Protein AF-X0YP94-F1 (afdb_monomer_lite)

Foldseek 3Di:
DDPPDPPQPPPQEQEEDAQDRFQEEAWAEEFEDTPPYSYEYAYAAPGYAQAPVPATGYEYQPDPADAWAFHHHDNRYIGGHYHHDDPPPPPPPCVVVVVVVVVCCCCVVPVVVVVVVVVVVVVVVVVVVVVVVVVVPD

Organism: NCBI:txid412755

Secondary structure (DSSP, 8-state):
---------TT--SEEE-TT--S-B--S-EE---SS-SEEE-SSTT-SBSS-SSS---EESS--SSS-EEPBSTT--EESS-EE--------THHHHHHHHHHHHHIIIIIHHHHHHHHHHHHHHHHHHHHHHHTS--

pLDDT: mean 84.1, std 16.14, range [34.56, 98.44]

Sequence (138 aa):
MEPVRWTLTPFGNGFHLDTMSNYNVLYLNRLGYNAENNALDNGKRDSNIWDDGVSVGNWWSDYDGTGTYEIMGWAYSIDRYPLQWTDTIPENDNTTMFQITMMIIVVVGFGIPIGVAVLLLLRRRNIITSSTNGQVLQ

Structure (mmCIF, N/CA/C/O backbone):
data_AF-X0YP94-F1
#
_entry.id   AF-X0YP94-F1
#
loop_
_atom_site.group_PDB
_atom_site.id
_atom_site.type_symbol
_atom_site.label_atom_id
_atom_site.label_alt_id
_atom_site.label_comp_id
_atom_site.label_asym_id
_atom_site.label_entity_id
_atom_site.label_seq_id
_atom_site.pdbx_PDB_ins_code
_atom_site.Cartn_x
_atom_site.Cartn_y
_atom_site.Cartn_z
_atom_site.occupancy
_atom_site.B_iso_or_equiv
_atom_site.auth_seq_id
_atom_site.auth_comp_id
_atom_site.auth_asym_id
_atom_site.auth_atom_id
_atom_site.pdbx_PDB_model_num
ATOM 1 N N . MET A 1 1 ? 5.134 27.003 19.431 1.00 41.25 1 MET A N 1
ATOM 2 C CA . MET A 1 1 ? 5.476 25.734 18.760 1.00 41.25 1 MET A CA 1
ATOM 3 C C . MET A 1 1 ? 5.121 25.921 17.304 1.00 41.25 1 MET A C 1
ATOM 5 O O . MET A 1 1 ? 3.944 26.021 16.993 1.00 41.25 1 MET A O 1
ATOM 9 N N . GLU A 1 2 ? 6.127 26.103 16.458 1.00 34.56 2 GLU A N 1
ATOM 10 C CA . GLU A 1 2 ? 5.936 26.135 15.006 1.00 34.56 2 GLU A CA 1
ATOM 11 C C . GLU A 1 2 ? 5.607 24.707 14.538 1.00 34.56 2 GLU A C 1
ATOM 13 O O . GLU A 1 2 ? 6.251 23.766 15.016 1.00 34.56 2 GLU A O 1
ATOM 18 N N . PRO A 1 3 ? 4.613 24.504 13.659 1.00 46.19 3 PRO A N 1
ATOM 19 C CA . PRO A 1 3 ? 4.354 23.188 13.099 1.00 46.19 3 PRO A CA 1
ATOM 20 C C . PRO A 1 3 ? 5.570 22.734 12.286 1.00 46.19 3 PRO A C 1
ATOM 22 O O . PRO A 1 3 ? 6.167 23.514 11.541 1.00 46.19 3 PRO A O 1
ATOM 25 N N . VAL A 1 4 ? 5.930 21.460 12.434 1.00 49.47 4 VAL A N 1
ATOM 26 C CA . VAL A 1 4 ? 6.971 20.815 11.630 1.00 49.47 4 VAL A CA 1
ATOM 27 C C . VAL A 1 4 ? 6.550 20.910 10.164 1.00 49.47 4 VAL A C 1
ATOM 29 O O . VAL A 1 4 ? 5.628 20.228 9.723 1.00 49.47 4 VAL A O 1
ATOM 32 N N . ARG A 1 5 ? 7.202 21.799 9.410 1.00 44.41 5 ARG A N 1
ATOM 33 C CA . ARG A 1 5 ? 7.106 21.817 7.952 1.00 44.41 5 ARG A CA 1
ATOM 34 C C . ARG A 1 5 ? 7.924 20.641 7.445 1.00 44.41 5 ARG A C 1
ATOM 36 O O . ARG A 1 5 ? 9.150 20.677 7.503 1.00 44.41 5 ARG A O 1
ATOM 43 N N . TRP A 1 6 ? 7.243 19.606 6.971 1.00 52.03 6 TRP A N 1
ATOM 44 C CA . TRP A 1 6 ? 7.867 18.563 6.172 1.00 52.03 6 TRP A CA 1
ATOM 45 C C . TRP A 1 6 ? 8.404 19.225 4.908 1.00 52.03 6 TRP A C 1
ATOM 47 O O . TRP A 1 6 ? 7.642 19.638 4.033 1.00 52.03 6 TRP A O 1
ATOM 57 N N . THR A 1 7 ? 9.717 19.426 4.854 1.00 44.28 7 THR A N 1
ATOM 58 C CA . THR A 1 7 ? 10.397 19.831 3.631 1.00 44.28 7 THR A CA 1
ATOM 59 C C . THR A 1 7 ? 10.175 18.696 2.644 1.00 44.28 7 THR A C 1
ATOM 61 O O . THR A 1 7 ? 10.753 17.623 2.804 1.00 44.28 7 THR A O 1
ATOM 64 N N . LEU A 1 8 ? 9.264 18.915 1.694 1.00 47.00 8 LEU A N 1
ATOM 65 C CA . LEU A 1 8 ? 9.010 18.008 0.585 1.00 47.00 8 LEU A CA 1
ATOM 66 C C . LEU A 1 8 ? 10.369 17.585 0.022 1.00 47.00 8 LEU A C 1
ATOM 68 O O . LEU A 1 8 ? 11.219 18.440 -0.256 1.00 47.00 8 LEU A O 1
ATOM 72 N N . THR A 1 9 ? 10.588 16.280 -0.141 1.00 53.72 9 THR A N 1
ATOM 73 C CA . THR A 1 9 ? 11.592 15.834 -1.105 1.00 53.72 9 THR A CA 1
ATOM 74 C C . THR A 1 9 ? 11.308 16.610 -2.398 1.00 53.72 9 THR A C 1
ATOM 76 O O . THR A 1 9 ? 10.137 16.825 -2.727 1.00 53.72 9 THR A O 1
ATOM 79 N N . PRO A 1 10 ? 12.325 17.099 -3.128 1.00 58.28 10 PRO A N 1
ATOM 80 C CA . PRO A 1 10 ? 12.114 17.961 -4.297 1.00 58.28 10 PRO A CA 1
ATOM 81 C C . PRO A 1 10 ? 11.259 17.329 -5.413 1.00 58.28 10 PRO A C 1
ATOM 83 O O . PRO A 1 10 ? 11.009 17.980 -6.419 1.00 58.28 10 PRO A O 1
ATOM 86 N N . PHE A 1 11 ? 10.805 16.088 -5.232 1.00 62.34 11 PHE A N 1
ATOM 87 C CA . PHE A 1 11 ? 10.056 15.296 -6.189 1.00 62.34 11 PHE A CA 1
ATOM 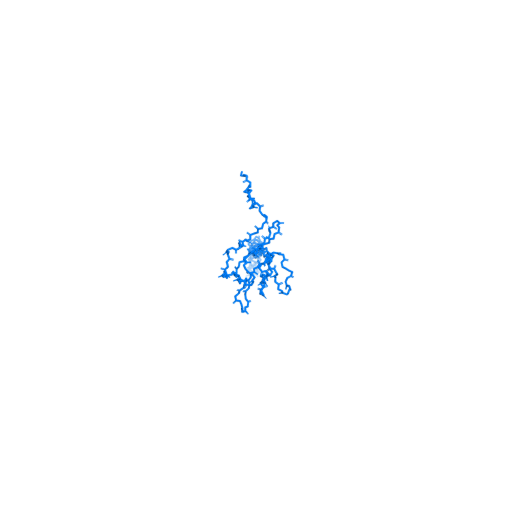88 C C . PHE A 1 11 ? 8.603 15.026 -5.793 1.00 62.34 11 PHE A C 1
ATOM 90 O O . PHE A 1 11 ? 7.952 14.291 -6.511 1.00 62.34 11 PHE A O 1
ATOM 97 N N . GLY A 1 12 ? 8.089 15.512 -4.654 1.00 79.00 12 GLY A N 1
ATOM 98 C CA . GLY A 1 12 ? 6.676 15.307 -4.276 1.00 79.00 12 GLY A CA 1
ATOM 99 C C . GLY A 1 12 ? 6.224 13.840 -4.131 1.00 79.00 12 GLY A C 1
ATOM 100 O O . GLY A 1 12 ? 5.062 13.599 -3.810 1.00 79.00 12 GLY A O 1
ATOM 101 N N . ASN A 1 13 ? 7.128 12.880 -4.346 1.00 83.69 13 ASN A N 1
ATOM 102 C CA . ASN A 1 13 ? 6.911 11.443 -4.307 1.00 83.69 13 ASN A CA 1
ATOM 103 C C . ASN A 1 13 ? 7.251 10.893 -2.918 1.00 83.69 13 ASN A C 1
ATOM 105 O O . ASN A 1 13 ? 8.208 11.354 -2.287 1.00 83.69 13 ASN A O 1
ATOM 109 N N . GLY A 1 14 ? 6.497 9.884 -2.480 1.00 89.25 14 GLY A N 1
ATOM 110 C CA . GLY A 1 14 ? 6.703 9.218 -1.191 1.00 89.25 14 GLY A CA 1
ATOM 111 C C . GLY A 1 14 ? 7.928 8.312 -1.186 1.00 89.25 14 GLY A C 1
ATOM 112 O O . GLY A 1 14 ? 8.952 8.638 -0.586 1.00 89.25 14 GLY A O 1
ATOM 113 N N . PHE A 1 15 ? 7.822 7.168 -1.862 1.00 91.50 15 PHE A N 1
ATOM 114 C CA . PHE A 1 15 ? 8.901 6.185 -1.969 1.00 91.50 15 PHE A CA 1
ATOM 115 C C . PHE A 1 15 ? 9.462 6.133 -3.395 1.00 91.50 15 PHE A C 1
ATOM 117 O O . PHE A 1 15 ? 8.707 5.947 -4.342 1.00 91.50 15 PHE A O 1
ATOM 124 N N . HIS A 1 16 ? 10.778 6.273 -3.573 1.00 93.38 16 HIS A N 1
ATOM 125 C CA . HIS A 1 16 ? 11.402 6.330 -4.902 1.00 93.38 16 HIS A CA 1
ATOM 126 C C . HIS A 1 16 ? 12.540 5.310 -5.038 1.00 93.38 16 HIS A C 1
ATOM 128 O O . HIS A 1 16 ? 13.540 5.401 -4.329 1.00 93.38 16 HIS A O 1
ATOM 134 N N . LEU A 1 17 ? 12.396 4.366 -5.974 1.00 94.25 17 LEU A N 1
ATOM 135 C CA . LEU A 1 17 ? 13.464 3.490 -6.464 1.00 94.25 17 LEU A CA 1
ATOM 136 C C . LEU A 1 17 ? 14.074 4.077 -7.744 1.00 94.25 17 LEU A C 1
ATOM 138 O O . LEU A 1 17 ? 13.375 4.322 -8.732 1.00 94.25 17 LEU A O 1
ATOM 142 N N . ASP A 1 18 ? 15.382 4.323 -7.722 1.00 93.69 18 ASP A N 1
ATOM 143 C CA . ASP A 1 18 ? 16.115 4.854 -8.871 1.00 93.69 18 ASP A CA 1
ATOM 144 C C . ASP A 1 18 ? 16.470 3.770 -9.908 1.00 93.69 18 ASP A C 1
ATOM 146 O O . ASP A 1 18 ? 16.224 2.579 -9.723 1.00 93.69 18 ASP A O 1
ATOM 150 N N . THR A 1 19 ? 17.106 4.177 -11.009 1.00 93.56 19 THR A N 1
ATOM 151 C CA . THR A 1 19 ? 17.478 3.282 -12.120 1.00 93.56 19 THR A CA 1
ATOM 152 C C . THR A 1 19 ? 18.444 2.155 -11.746 1.00 93.56 19 THR A C 1
ATOM 154 O O . THR A 1 19 ? 18.552 1.167 -12.475 1.00 93.56 19 THR A O 1
ATOM 157 N N . MET A 1 20 ? 19.182 2.290 -10.643 1.00 93.50 20 MET A N 1
ATOM 158 C CA . MET A 1 20 ? 20.125 1.272 -10.169 1.00 93.50 20 MET A CA 1
ATOM 159 C C . MET A 1 20 ? 19.542 0.412 -9.041 1.00 93.50 20 MET A C 1
ATOM 161 O O . MET A 1 20 ? 20.091 -0.651 -8.741 1.00 93.50 20 MET A O 1
ATOM 165 N N . SER A 1 21 ? 18.400 0.808 -8.484 1.00 94.50 21 SER A N 1
ATOM 166 C CA . SER A 1 21 ? 17.695 0.108 -7.415 1.00 94.50 21 SER A CA 1
ATOM 167 C C . SER A 1 21 ? 16.852 -1.029 -7.986 1.00 94.50 21 SER A C 1
ATOM 169 O O . SER A 1 21 ? 15.688 -0.855 -8.335 1.00 94.50 21 SER A O 1
ATOM 171 N N . ASN A 1 22 ? 17.464 -2.206 -8.103 1.00 95.69 22 ASN A N 1
ATOM 172 C CA . ASN A 1 22 ? 16.865 -3.393 -8.712 1.00 95.69 22 ASN A CA 1
ATOM 173 C C . ASN A 1 22 ? 16.852 -4.566 -7.724 1.00 95.69 22 ASN A C 1
ATOM 175 O O . ASN A 1 22 ? 17.721 -4.634 -6.854 1.00 95.69 22 ASN A O 1
ATOM 179 N N . TYR A 1 23 ? 15.952 -5.534 -7.925 1.00 96.44 23 TYR A N 1
ATOM 180 C CA . TYR A 1 23 ? 15.866 -6.768 -7.127 1.00 96.44 23 TYR A CA 1
ATOM 181 C C . TYR A 1 23 ? 15.536 -6.541 -5.646 1.00 96.44 23 TYR A C 1
ATOM 183 O O . TYR A 1 23 ? 15.978 -7.294 -4.778 1.00 96.44 23 TYR A O 1
ATOM 191 N N . ASN A 1 24 ? 14.740 -5.511 -5.358 1.00 96.56 24 ASN A N 1
ATOM 192 C CA . ASN A 1 24 ? 14.196 -5.254 -4.028 1.00 96.56 24 ASN A CA 1
ATOM 193 C C . ASN A 1 24 ? 12.829 -5.924 -3.854 1.00 96.56 24 ASN A C 1
ATOM 195 O O . ASN A 1 24 ? 12.115 -6.161 -4.828 1.00 96.56 24 ASN A O 1
ATOM 199 N N . VAL A 1 25 ? 12.452 -6.189 -2.602 1.00 97.31 25 VAL A N 1
ATOM 200 C CA . VAL A 1 25 ? 11.131 -6.714 -2.234 1.00 97.31 25 VAL A CA 1
ATOM 201 C C . VAL A 1 25 ? 10.522 -5.787 -1.186 1.00 97.31 25 VAL A C 1
ATOM 203 O O . VAL A 1 25 ? 11.104 -5.595 -0.119 1.00 97.31 25 VAL A O 1
ATOM 206 N N . LEU A 1 26 ? 9.374 -5.195 -1.505 1.00 97.38 26 LEU A N 1
ATOM 207 C CA . LEU A 1 26 ? 8.693 -4.182 -0.706 1.00 97.38 26 LEU A CA 1
ATOM 208 C C . LEU A 1 26 ? 7.237 -4.588 -0.498 1.00 97.38 26 LEU A C 1
ATOM 210 O O . LEU A 1 26 ? 6.432 -4.536 -1.416 1.00 97.38 26 LEU A O 1
ATOM 214 N N . TYR A 1 27 ? 6.887 -4.961 0.722 1.00 97.75 27 TYR A N 1
ATOM 215 C CA . TYR A 1 27 ? 5.524 -5.316 1.113 1.00 97.75 27 TYR A CA 1
ATOM 216 C C . TYR A 1 27 ? 5.307 -4.899 2.569 1.00 97.75 27 TYR A C 1
ATOM 218 O O . TYR A 1 27 ? 6.273 -4.623 3.285 1.00 97.75 27 TYR A O 1
ATOM 226 N N . LEU A 1 28 ? 4.047 -4.842 3.008 1.00 96.69 28 LEU A N 1
ATOM 227 C CA . LEU A 1 28 ? 3.637 -4.409 4.349 1.00 96.69 28 LEU A CA 1
ATOM 228 C C . LEU A 1 28 ? 3.978 -2.946 4.709 1.00 96.69 28 LEU A C 1
ATOM 230 O O . LEU A 1 28 ? 3.999 -2.586 5.889 1.00 96.69 28 LEU A O 1
ATOM 234 N N . ASN A 1 29 ? 4.194 -2.074 3.724 1.00 96.19 29 ASN A N 1
ATOM 235 C CA . ASN A 1 29 ? 4.388 -0.640 3.960 1.00 96.19 29 ASN A CA 1
ATOM 236 C C . ASN A 1 29 ? 3.066 0.125 3.861 1.00 96.19 29 ASN A C 1
ATOM 238 O O . ASN A 1 29 ? 2.151 -0.299 3.162 1.00 96.19 29 ASN A O 1
ATOM 242 N N . ARG A 1 30 ? 2.975 1.283 4.523 1.00 94.38 30 ARG A N 1
ATOM 243 C CA . ARG A 1 30 ? 1.884 2.253 4.336 1.00 94.38 30 ARG A CA 1
ATOM 244 C C . ARG A 1 30 ? 2.399 3.438 3.531 1.00 94.38 30 ARG A C 1
ATOM 246 O O . ARG A 1 30 ? 3.273 4.162 4.002 1.00 94.38 30 ARG A O 1
ATOM 253 N N . LEU A 1 31 ? 1.876 3.606 2.325 1.00 94.56 31 LEU A N 1
ATOM 254 C CA . LEU A 1 31 ? 2.327 4.573 1.333 1.00 94.56 31 LEU A CA 1
ATOM 255 C C . LEU A 1 31 ? 1.142 5.459 0.960 1.00 94.56 31 LEU A C 1
ATOM 257 O O . LEU A 1 31 ? 0.090 4.975 0.552 1.00 94.56 31 LEU A O 1
ATOM 261 N N . GLY A 1 32 ? 1.271 6.765 1.163 1.00 93.12 32 GLY A N 1
ATOM 262 C CA . GLY A 1 32 ? 0.100 7.622 1.072 1.00 93.12 32 GLY A CA 1
ATOM 263 C C . GLY A 1 32 ? 0.374 9.102 1.238 1.00 93.12 32 GLY A C 1
ATOM 264 O O . GLY A 1 32 ? 1.401 9.489 1.796 1.00 93.12 32 GLY A O 1
ATOM 265 N N . TYR A 1 33 ? -0.594 9.902 0.795 1.00 90.62 33 TYR A N 1
ATOM 266 C CA . TYR A 1 33 ? -0.672 11.347 1.025 1.00 90.62 33 TYR A CA 1
ATOM 267 C C . TYR A 1 33 ? 0.517 12.157 0.485 1.00 90.62 33 TYR A C 1
ATOM 269 O O . TYR A 1 33 ? 0.871 13.200 1.039 1.00 90.62 33 TYR A O 1
ATOM 277 N N . ASN A 1 34 ? 1.126 11.688 -0.604 1.00 91.06 34 ASN A N 1
ATOM 278 C CA . ASN A 1 34 ? 2.197 12.406 -1.292 1.00 91.06 34 ASN A CA 1
ATOM 279 C C . ASN A 1 34 ? 1.635 13.324 -2.385 1.00 91.06 34 ASN A C 1
ATOM 281 O O . ASN A 1 34 ? 0.525 13.122 -2.871 1.00 91.06 34 ASN A O 1
ATOM 285 N N . ALA A 1 35 ? 2.387 14.367 -2.738 1.00 88.06 35 ALA A N 1
ATOM 286 C CA . ALA A 1 35 ? 1.911 15.427 -3.627 1.00 88.06 35 ALA A CA 1
ATOM 287 C C . ALA A 1 35 ? 1.834 14.998 -5.103 1.00 88.06 35 ALA A C 1
ATOM 289 O O . ALA A 1 35 ? 0.966 15.481 -5.824 1.00 88.06 35 ALA A O 1
ATOM 290 N N . GLU A 1 36 ? 2.745 14.127 -5.541 1.00 88.62 36 GLU A N 1
ATOM 291 C CA . GLU A 1 36 ? 2.782 13.590 -6.906 1.00 88.62 36 GLU A CA 1
ATOM 292 C C . GLU A 1 36 ? 2.341 12.125 -6.929 1.00 88.62 36 GLU A C 1
ATOM 294 O O . GLU A 1 36 ? 1.229 11.833 -7.356 1.00 88.62 36 GLU A O 1
ATOM 299 N N . ASN A 1 37 ? 3.189 11.208 -6.448 1.00 91.62 37 ASN A N 1
ATOM 300 C CA . ASN A 1 37 ? 2.887 9.777 -6.386 1.00 91.62 37 ASN A CA 1
ATOM 301 C C . ASN A 1 37 ? 3.283 9.183 -5.031 1.00 91.62 37 ASN A C 1
ATOM 303 O O . ASN A 1 37 ? 4.286 9.566 -4.421 1.00 91.62 37 ASN A O 1
ATOM 307 N N . ASN A 1 38 ? 2.541 8.176 -4.572 1.00 94.88 38 ASN A N 1
ATOM 308 C CA . ASN A 1 38 ? 2.878 7.457 -3.340 1.00 94.88 38 ASN A CA 1
ATOM 309 C C . ASN A 1 38 ? 4.133 6.588 -3.478 1.00 94.88 38 ASN A C 1
ATOM 311 O O . ASN A 1 38 ? 4.883 6.421 -2.514 1.00 94.88 38 ASN A O 1
ATOM 315 N N . ALA A 1 39 ? 4.395 6.105 -4.690 1.00 95.19 39 ALA A N 1
ATOM 316 C CA . ALA A 1 39 ? 5.605 5.391 -5.048 1.00 95.19 39 ALA A CA 1
ATOM 317 C C . ALA A 1 39 ? 6.014 5.684 -6.497 1.00 95.19 39 ALA A C 1
ATOM 319 O O . ALA A 1 39 ? 5.162 5.925 -7.352 1.00 95.19 39 ALA A O 1
ATOM 320 N N . LEU A 1 40 ? 7.319 5.632 -6.760 1.00 95.44 40 LEU A N 1
ATOM 321 C CA . LEU A 1 40 ? 7.916 5.731 -8.085 1.00 95.44 40 LEU A CA 1
ATOM 322 C C . LEU A 1 40 ? 9.009 4.664 -8.232 1.00 95.44 40 LEU A C 1
ATOM 324 O O . LEU A 1 40 ? 9.950 4.626 -7.438 1.00 95.44 40 LEU A O 1
ATOM 328 N N . ASP A 1 41 ? 8.908 3.827 -9.260 1.00 96.81 41 ASP A N 1
ATOM 329 C CA . ASP A 1 41 ? 9.869 2.773 -9.573 1.00 96.81 41 ASP A CA 1
ATOM 330 C C . ASP A 1 41 ? 10.475 2.978 -10.964 1.00 96.81 41 ASP A C 1
ATOM 332 O O . ASP A 1 41 ? 9.908 2.616 -12.000 1.00 96.81 41 ASP A O 1
ATOM 336 N N . ASN A 1 42 ? 11.661 3.583 -10.979 1.00 95.50 42 ASN A N 1
ATOM 337 C CA . ASN A 1 42 ? 12.449 3.790 -12.189 1.00 95.50 42 ASN A CA 1
ATOM 338 C C . ASN A 1 42 ? 13.530 2.720 -12.374 1.00 95.50 42 ASN A C 1
ATOM 340 O O . ASN A 1 42 ? 14.413 2.907 -13.212 1.00 95.50 42 ASN A O 1
ATOM 344 N N . GLY A 1 43 ? 13.473 1.622 -11.614 1.00 94.88 43 GLY A N 1
ATOM 345 C CA . GLY A 1 43 ? 14.353 0.477 -11.792 1.00 94.88 43 GLY A CA 1
ATOM 346 C C . GLY A 1 43 ? 14.162 -0.212 -13.147 1.00 94.88 43 GLY A C 1
ATOM 347 O O . GLY A 1 43 ? 13.391 0.200 -14.019 1.00 94.88 43 GLY A O 1
ATOM 348 N N . LYS A 1 44 ? 14.883 -1.312 -13.350 1.00 95.56 44 LYS A N 1
ATOM 349 C CA . LYS A 1 44 ? 14.712 -2.169 -14.523 1.00 95.56 44 LYS A CA 1
ATOM 350 C C . LYS A 1 44 ? 13.318 -2.793 -14.493 1.00 95.56 44 LYS A C 1
ATOM 352 O O . LYS A 1 44 ? 12.827 -3.189 -13.436 1.00 95.56 44 LYS A O 1
ATOM 357 N N . ARG A 1 45 ? 12.736 -2.946 -15.684 1.00 94.62 45 ARG A N 1
ATOM 358 C CA . ARG A 1 45 ? 11.425 -3.563 -15.893 1.00 94.62 45 ARG A CA 1
ATOM 359 C C . ARG A 1 45 ? 11.248 -4.861 -15.098 1.00 94.62 45 ARG A C 1
ATOM 361 O O . ARG A 1 45 ? 12.089 -5.754 -15.219 1.00 94.62 45 ARG A O 1
ATOM 368 N N . ASP A 1 46 ? 10.167 -4.927 -14.323 1.00 91.38 46 ASP A N 1
ATOM 369 C CA . ASP A 1 46 ? 9.751 -6.062 -13.485 1.00 91.38 46 ASP A CA 1
ATOM 370 C C . ASP A 1 46 ? 10.826 -6.571 -12.499 1.00 91.38 46 ASP A C 1
ATOM 372 O O . ASP A 1 46 ? 10.808 -7.734 -12.095 1.00 91.38 46 ASP A O 1
ATOM 376 N N . SER A 1 47 ? 11.823 -5.745 -12.151 1.00 95.19 47 SER A N 1
ATOM 377 C CA . SER A 1 47 ? 12.953 -6.197 -11.325 1.00 95.19 47 SER A CA 1
ATOM 378 C C . SER A 1 47 ? 12.721 -6.057 -9.825 1.00 95.19 47 SER A C 1
ATOM 380 O O . SER A 1 47 ? 13.343 -6.788 -9.057 1.00 95.19 47 SER A O 1
ATOM 382 N N . ASN A 1 48 ? 11.853 -5.139 -9.405 1.00 97.25 48 ASN A N 1
ATOM 383 C CA . ASN A 1 48 ? 11.457 -4.970 -8.013 1.00 97.25 48 ASN A CA 1
ATOM 384 C C . ASN A 1 48 ? 10.086 -5.614 -7.791 1.00 97.25 48 ASN A C 1
ATOM 386 O O . ASN A 1 48 ? 9.232 -5.610 -8.676 1.00 97.25 48 ASN A O 1
ATOM 390 N N . ILE A 1 49 ? 9.880 -6.162 -6.598 1.00 97.81 49 ILE A N 1
ATOM 391 C CA . ILE A 1 49 ? 8.636 -6.818 -6.200 1.00 97.81 49 ILE A CA 1
ATOM 392 C C . ILE A 1 49 ? 7.955 -5.939 -5.152 1.00 97.81 49 ILE A C 1
ATOM 394 O O . ILE A 1 49 ? 8.579 -5.590 -4.153 1.00 97.81 49 ILE A O 1
ATOM 398 N N . TRP A 1 50 ? 6.689 -5.593 -5.380 1.00 97.94 50 TRP A N 1
ATOM 399 C CA . TRP A 1 50 ? 5.900 -4.702 -4.517 1.00 97.94 50 TRP A CA 1
ATOM 400 C C . TRP A 1 50 ? 4.847 -5.444 -3.682 1.00 97.94 50 TRP A C 1
ATOM 402 O O . TRP A 1 50 ? 3.887 -4.857 -3.195 1.00 97.94 50 TRP A O 1
ATOM 412 N N . ASP A 1 51 ? 5.036 -6.749 -3.519 1.00 98.44 51 ASP A N 1
ATOM 413 C CA . ASP A 1 51 ? 4.202 -7.638 -2.723 1.00 98.44 51 ASP A CA 1
ATOM 414 C C . ASP A 1 51 ? 5.004 -8.898 -2.327 1.00 98.44 51 ASP A C 1
ATOM 416 O O . ASP A 1 51 ? 6.181 -9.044 -2.670 1.00 98.44 51 ASP A O 1
ATOM 420 N N . ASP A 1 52 ? 4.391 -9.813 -1.579 1.00 97.69 52 ASP A N 1
ATOM 421 C CA . ASP A 1 52 ? 4.981 -11.100 -1.180 1.00 97.69 52 ASP A CA 1
ATOM 422 C C . ASP A 1 52 ? 4.868 -12.199 -2.261 1.00 97.69 52 ASP A C 1
ATOM 424 O O . ASP A 1 52 ? 5.344 -13.319 -2.073 1.00 97.69 52 ASP A O 1
ATOM 428 N N . GLY A 1 53 ? 4.220 -11.909 -3.392 1.00 95.81 53 GLY A N 1
ATOM 429 C CA . GLY A 1 53 ? 3.915 -12.859 -4.460 1.00 95.81 53 GLY A CA 1
ATOM 430 C C . GLY A 1 53 ? 2.834 -13.892 -4.133 1.00 95.81 53 GLY A C 1
ATOM 431 O O . GLY A 1 53 ? 2.530 -14.722 -4.991 1.00 95.81 53 GLY A O 1
ATOM 432 N N . VAL A 1 54 ? 2.228 -13.842 -2.944 1.00 97.19 54 VAL A N 1
ATOM 433 C CA . VAL A 1 54 ? 1.292 -14.857 -2.442 1.00 97.19 54 VAL A CA 1
ATOM 434 C C . VAL A 1 54 ? -0.059 -14.261 -2.053 1.00 97.19 54 VAL A C 1
ATOM 436 O O . VAL A 1 54 ? -1.084 -14.781 -2.490 1.00 97.19 54 VAL A O 1
ATOM 439 N N . SER A 1 55 ? -0.088 -13.229 -1.210 1.00 97.00 55 SER A N 1
ATOM 440 C CA . SER A 1 55 ? -1.338 -12.702 -0.646 1.00 97.00 55 SER A CA 1
ATOM 441 C C . SER A 1 55 ? -1.269 -11.296 -0.045 1.00 97.00 55 SER A C 1
ATOM 443 O O . SER A 1 55 ? -2.310 -10.771 0.349 1.00 97.00 55 SER A O 1
ATOM 445 N N . VAL A 1 56 ? -0.085 -10.694 0.078 1.00 96.62 56 VAL A N 1
ATOM 446 C CA . VAL A 1 56 ? 0.127 -9.471 0.860 1.00 96.62 56 VAL A CA 1
ATOM 447 C C . VAL A 1 56 ? 0.970 -8.464 0.090 1.00 96.62 56 VAL A C 1
ATOM 449 O O . VAL A 1 56 ? 2.111 -8.740 -0.271 1.00 96.62 56 VAL A O 1
ATOM 452 N N . GLY A 1 57 ? 0.419 -7.269 -0.095 1.00 98.00 57 GLY A N 1
ATOM 453 C CA . GLY A 1 57 ? 1.084 -6.121 -0.700 1.00 98.00 57 GLY A CA 1
ATOM 454 C C . GLY A 1 57 ? 1.332 -4.993 0.293 1.00 98.00 57 GLY A C 1
ATOM 455 O O . GLY A 1 57 ? 1.613 -5.211 1.478 1.00 98.00 57 GLY A O 1
ATOM 456 N N . ASN A 1 58 ? 1.235 -3.765 -0.200 1.00 98.19 58 ASN A N 1
ATOM 457 C CA . ASN A 1 58 ? 1.333 -2.534 0.572 1.00 98.19 58 ASN A CA 1
ATOM 458 C C . ASN A 1 58 ? -0.050 -1.889 0.758 1.00 98.19 58 ASN A C 1
ATOM 460 O O . ASN A 1 58 ? -1.014 -2.189 0.053 1.00 98.19 58 ASN A O 1
ATOM 464 N N . TRP A 1 59 ? -0.147 -0.988 1.732 1.00 97.44 59 TRP A N 1
ATOM 465 C CA . TRP A 1 59 ? -1.315 -0.143 1.941 1.00 97.44 59 TRP A CA 1
ATOM 466 C C . TRP A 1 59 ? -1.154 1.183 1.211 1.00 97.44 59 TRP A C 1
ATOM 468 O O . TRP A 1 59 ? -0.159 1.878 1.424 1.00 97.44 59 TRP A O 1
ATOM 478 N N . TRP A 1 60 ? -2.166 1.562 0.440 1.00 96.94 60 TRP A N 1
ATOM 479 C CA . TRP A 1 60 ? -2.147 2.742 -0.420 1.00 96.94 60 TRP A CA 1
ATOM 480 C C . TRP A 1 60 ? -3.295 3.686 -0.058 1.00 96.94 60 TRP A C 1
ATOM 482 O O . TRP A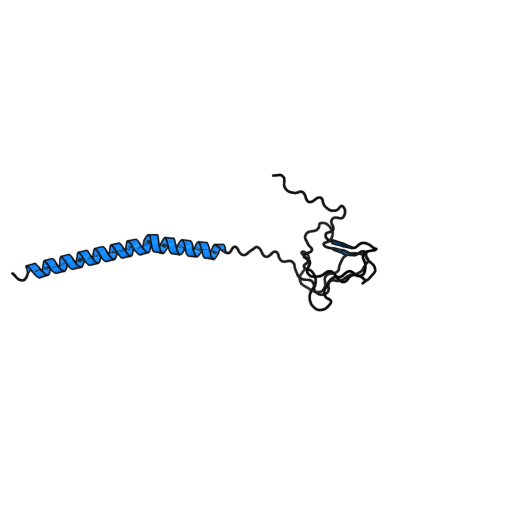 1 60 ? -4.443 3.246 0.058 1.00 96.94 60 TRP A O 1
ATOM 492 N N . SER A 1 61 ? -3.007 4.976 0.146 1.00 94.69 61 SER A N 1
ATOM 493 C CA . SER A 1 61 ? -4.041 5.964 0.518 1.00 94.69 61 SER A CA 1
ATOM 494 C C . SER A 1 61 ? -5.021 6.288 -0.609 1.00 94.69 61 SER A C 1
ATOM 496 O O . SER A 1 61 ? -6.120 6.762 -0.352 1.00 94.69 61 SER A O 1
ATOM 498 N N . ASP A 1 62 ? -4.601 6.093 -1.854 1.00 94.81 62 ASP A N 1
ATOM 499 C CA . ASP A 1 62 ? -5.326 6.411 -3.087 1.00 94.81 62 ASP A CA 1
ATOM 500 C C . ASP A 1 62 ? -5.837 5.168 -3.828 1.00 94.81 62 ASP A C 1
ATOM 502 O O . ASP A 1 62 ? -6.467 5.292 -4.876 1.00 94.81 62 ASP A O 1
ATOM 506 N N . TYR A 1 63 ? -5.618 3.971 -3.278 1.00 97.12 63 TYR A N 1
ATOM 507 C CA . TYR A 1 63 ? -6.181 2.750 -3.836 1.00 97.12 63 TYR A CA 1
ATOM 508 C C . TYR A 1 63 ? -7.687 2.670 -3.574 1.00 97.12 63 TYR A C 1
ATOM 510 O O . TYR A 1 63 ? -8.159 2.822 -2.442 1.00 97.12 63 TYR A O 1
ATOM 518 N N . ASP A 1 64 ? -8.448 2.398 -4.632 1.00 95.12 64 ASP A N 1
ATOM 519 C CA . ASP A 1 64 ? -9.911 2.348 -4.600 1.00 95.12 64 ASP A CA 1
ATOM 520 C C . ASP A 1 64 ? -10.473 1.058 -3.975 1.00 95.12 64 ASP A C 1
ATOM 522 O O . ASP A 1 64 ? -11.674 0.967 -3.711 1.00 95.12 64 ASP A O 1
ATOM 526 N N . GLY A 1 65 ? -9.602 0.087 -3.685 1.00 95.50 65 GLY A N 1
ATOM 527 C CA . GLY A 1 65 ? -9.963 -1.199 -3.098 1.00 95.50 65 GLY A CA 1
ATOM 528 C C . GLY A 1 65 ? -10.205 -2.314 -4.118 1.00 95.50 65 GLY A C 1
ATOM 529 O O . GLY A 1 65 ? -10.569 -3.417 -3.708 1.00 95.50 65 GLY A O 1
ATOM 530 N N . THR A 1 66 ? -10.012 -2.073 -5.419 1.00 95.94 66 THR A N 1
ATOM 531 C CA . THR A 1 66 ? -10.273 -3.058 -6.476 1.00 95.94 66 THR A CA 1
ATOM 532 C C . THR A 1 66 ? -9.113 -3.244 -7.458 1.00 95.94 66 THR A C 1
ATOM 534 O O . THR A 1 66 ? -8.521 -2.293 -7.951 1.00 95.94 66 THR A O 1
ATOM 537 N N . GLY A 1 67 ? -8.823 -4.503 -7.807 1.00 96.81 67 GLY A N 1
ATOM 538 C CA . GLY A 1 67 ? -7.791 -4.845 -8.789 1.00 96.81 67 GLY A CA 1
ATOM 539 C C . GLY A 1 67 ? -6.372 -4.877 -8.216 1.00 96.81 67 GLY A C 1
ATOM 540 O O . GLY A 1 67 ? -6.141 -5.385 -7.123 1.00 96.81 67 GLY A O 1
ATOM 541 N N . THR A 1 68 ? -5.414 -4.413 -9.012 1.00 98.25 68 THR A N 1
ATOM 542 C CA . THR A 1 68 ? -3.996 -4.297 -8.648 1.00 98.25 68 THR A CA 1
ATOM 543 C C . THR A 1 68 ? -3.607 -2.829 -8.583 1.00 98.25 68 THR A C 1
ATOM 545 O O . THR A 1 68 ? -4.247 -1.998 -9.225 1.00 98.25 68 THR A O 1
ATOM 548 N N . TYR A 1 69 ? -2.531 -2.508 -7.872 1.00 97.75 69 TYR A N 1
ATOM 549 C CA . TYR A 1 69 ? -2.027 -1.143 -7.791 1.00 97.75 69 TYR A CA 1
ATOM 550 C C . TYR A 1 69 ? -0.776 -1.001 -8.663 1.00 97.75 69 TYR A C 1
ATOM 552 O O . TYR A 1 69 ? 0.239 -1.657 -8.428 1.00 97.75 69 TYR A O 1
ATOM 560 N N . GLU A 1 70 ? -0.858 -0.173 -9.703 1.00 97.44 70 GLU A N 1
ATOM 561 C CA . GLU A 1 70 ? 0.271 0.108 -10.592 1.00 97.44 70 GLU A CA 1
ATOM 562 C C . GLU A 1 70 ? 1.233 1.101 -9.932 1.00 97.44 70 GLU A C 1
ATOM 564 O O . GLU A 1 70 ? 0.831 2.172 -9.475 1.00 97.44 70 GLU A O 1
ATOM 569 N N . ILE A 1 71 ? 2.523 0.766 -9.902 1.00 97.00 71 ILE A N 1
ATOM 570 C CA . ILE A 1 71 ? 3.556 1.672 -9.412 1.00 97.00 71 ILE A CA 1
ATOM 571 C C . ILE A 1 71 ? 4.057 2.500 -10.590 1.00 97.00 71 ILE A C 1
ATOM 573 O O . ILE A 1 71 ? 4.596 1.971 -11.565 1.00 97.00 71 ILE A O 1
ATOM 577 N N . MET A 1 72 ? 3.892 3.818 -10.477 1.00 95.38 72 MET A N 1
ATOM 578 C CA . MET A 1 72 ? 4.367 4.787 -11.462 1.00 95.38 72 MET A CA 1
ATOM 579 C C . MET A 1 72 ? 5.870 4.599 -11.722 1.00 95.38 72 MET A C 1
ATOM 581 O O . MET A 1 72 ? 6.632 4.296 -10.807 1.00 95.38 72 MET A O 1
ATOM 585 N N . GLY A 1 73 ? 6.323 4.842 -12.953 1.00 93.75 73 GLY A N 1
ATOM 586 C CA . GLY A 1 73 ? 7.742 4.802 -13.323 1.00 93.75 73 GLY A CA 1
ATOM 587 C C . GLY A 1 73 ? 8.032 3.878 -14.504 1.00 93.75 73 GLY A C 1
ATOM 588 O O . GLY A 1 73 ? 7.129 3.364 -15.162 1.00 93.75 73 GLY A O 1
ATOM 589 N N . TRP A 1 74 ? 9.313 3.709 -14.831 1.00 94.06 74 TRP A N 1
ATOM 590 C CA . TRP A 1 74 ? 9.746 2.952 -16.017 1.00 94.06 74 TRP A CA 1
ATOM 591 C C . TRP A 1 74 ? 9.838 1.440 -15.798 1.00 94.06 74 TRP A C 1
ATOM 593 O O . TRP A 1 74 ? 9.991 0.693 -16.769 1.00 94.06 74 TRP A O 1
ATOM 603 N N . ALA A 1 75 ? 9.748 0.982 -14.548 1.00 96.38 75 ALA A N 1
ATOM 604 C CA . ALA A 1 75 ? 9.834 -0.433 -14.219 1.00 96.38 75 ALA A CA 1
ATOM 605 C C . ALA A 1 75 ? 8.546 -1.214 -14.544 1.00 96.38 75 ALA A C 1
ATOM 607 O O . ALA A 1 75 ? 8.608 -2.438 -14.641 1.00 96.38 75 ALA A O 1
ATOM 608 N N . TYR A 1 76 ? 7.410 -0.531 -14.757 1.00 95.38 76 TYR A N 1
ATOM 609 C CA . TYR A 1 76 ? 6.083 -1.155 -14.914 1.00 95.38 76 TYR A CA 1
ATOM 610 C C . TYR A 1 76 ? 5.723 -2.093 -13.750 1.00 95.38 76 TYR A C 1
ATOM 612 O O . TYR A 1 76 ? 5.041 -3.099 -13.934 1.00 95.38 76 TYR A O 1
ATOM 620 N N . SER A 1 77 ? 6.226 -1.7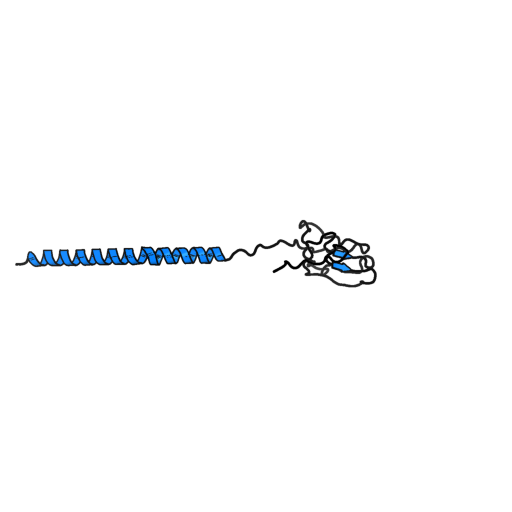74 -12.557 1.00 97.31 77 SER A N 1
ATOM 621 C CA . SER A 1 77 ? 6.019 -2.571 -11.356 1.00 97.31 77 SER A CA 1
ATOM 622 C C . SER A 1 77 ? 4.558 -2.520 -10.913 1.00 97.31 77 SER A C 1
ATOM 624 O O . SER A 1 77 ? 3.876 -1.507 -11.067 1.00 97.31 77 SER A O 1
ATOM 626 N N . ILE A 1 78 ? 4.080 -3.625 -10.345 1.00 98.00 78 ILE A N 1
ATOM 627 C CA . ILE A 1 78 ? 2.702 -3.780 -9.875 1.00 98.00 78 ILE A CA 1
ATOM 628 C C . ILE A 1 78 ? 2.736 -4.388 -8.475 1.00 98.00 78 ILE A C 1
ATOM 630 O O . ILE A 1 78 ? 3.459 -5.357 -8.237 1.00 98.00 78 ILE A O 1
ATOM 634 N N . ASP A 1 79 ? 1.929 -3.837 -7.576 1.00 98.44 79 ASP A N 1
ATOM 635 C CA . ASP A 1 79 ? 1.520 -4.488 -6.339 1.00 98.44 79 ASP A CA 1
ATOM 636 C C . ASP A 1 79 ? 0.238 -5.271 -6.642 1.00 98.44 79 ASP A C 1
ATOM 638 O O . ASP A 1 79 ? -0.800 -4.707 -7.009 1.00 98.44 79 ASP A O 1
ATOM 642 N N . ARG A 1 80 ? 0.336 -6.599 -6.573 1.00 98.38 80 ARG A N 1
ATOM 643 C CA . ARG A 1 80 ? -0.742 -7.529 -6.932 1.00 98.38 80 ARG A CA 1
ATOM 644 C C . ARG A 1 80 ? -1.719 -7.765 -5.789 1.00 98.38 80 ARG A C 1
ATOM 646 O O . ARG A 1 80 ? -2.814 -8.264 -6.041 1.00 98.38 80 ARG A O 1
ATOM 653 N N . TYR A 1 81 ? -1.334 -7.424 -4.561 1.00 98.31 81 TYR A N 1
ATOM 654 C CA . TYR A 1 81 ? -2.140 -7.630 -3.361 1.00 98.31 81 TYR A CA 1
ATOM 655 C C . TYR A 1 81 ? -2.283 -6.333 -2.543 1.00 98.31 81 TYR A C 1
ATOM 657 O O . TYR A 1 81 ? -2.042 -6.341 -1.329 1.00 98.31 81 TYR A O 1
ATOM 665 N N . PRO A 1 82 ? -2.683 -5.214 -3.176 1.00 98.31 82 PRO A N 1
ATOM 666 C CA . PRO A 1 82 ? -2.765 -3.926 -2.510 1.00 98.31 82 PRO A CA 1
ATOM 667 C C . PRO A 1 82 ? -3.889 -3.912 -1.476 1.00 98.31 82 PRO A C 1
ATOM 669 O O . PRO A 1 82 ? -4.954 -4.516 -1.641 1.00 98.31 82 PRO A O 1
ATOM 672 N N . LEU A 1 83 ? -3.666 -3.157 -0.409 1.00 97.00 83 LEU A N 1
ATOM 673 C CA .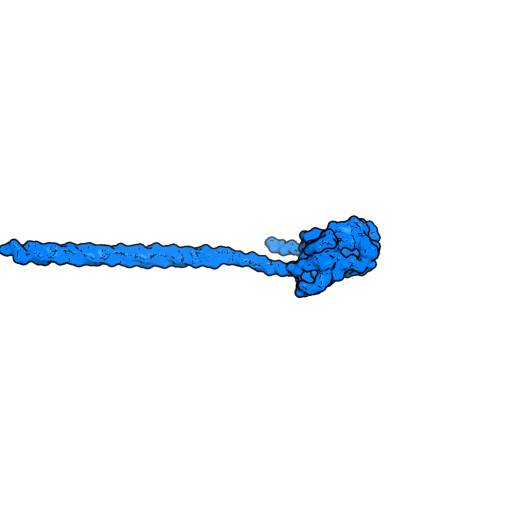 LEU A 1 83 ? -4.641 -2.923 0.643 1.00 97.00 83 LEU A CA 1
ATOM 674 C C . LEU A 1 83 ? -5.020 -1.443 0.654 1.00 97.00 83 LEU A C 1
ATOM 676 O O . LEU A 1 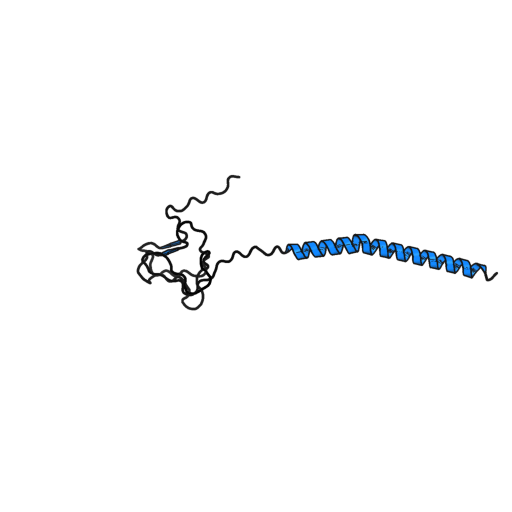83 ? -4.175 -0.561 0.508 1.00 97.00 83 LEU A O 1
ATOM 680 N N . GLN A 1 84 ? -6.302 -1.145 0.847 1.00 95.94 84 GLN A N 1
ATOM 681 C CA . GLN A 1 84 ? -6.727 0.241 1.008 1.00 95.94 84 GLN A CA 1
ATOM 682 C C . GLN A 1 84 ? -6.265 0.748 2.375 1.00 95.94 84 GLN A C 1
ATOM 684 O O . GLN A 1 84 ? -6.550 0.136 3.410 1.00 95.94 84 GLN A O 1
ATOM 689 N N . TRP A 1 85 ? -5.548 1.870 2.396 1.00 92.88 85 TRP A N 1
ATOM 690 C CA . TRP A 1 85 ? -5.232 2.547 3.645 1.00 92.88 85 TRP A CA 1
ATOM 691 C C . TRP A 1 85 ? -6.451 3.350 4.095 1.00 92.88 85 TRP A C 1
ATOM 693 O O . TRP A 1 85 ? -6.616 4.521 3.770 1.00 92.88 85 TRP A O 1
ATOM 703 N N . THR A 1 86 ? -7.308 2.716 4.890 1.00 84.75 86 THR A N 1
ATOM 704 C CA . THR A 1 86 ? -8.368 3.418 5.612 1.00 84.75 86 THR A CA 1
ATOM 705 C C . THR A 1 86 ? -7.803 3.989 6.903 1.00 84.75 86 THR A C 1
ATOM 707 O O . THR A 1 86 ? -7.284 3.235 7.734 1.00 84.75 86 THR A O 1
ATOM 710 N N . ASP A 1 87 ? -7.928 5.297 7.108 1.00 74.06 87 ASP A N 1
ATOM 711 C CA . ASP A 1 87 ? -7.713 5.875 8.428 1.00 74.06 87 ASP A CA 1
ATOM 712 C C . ASP A 1 87 ? -8.814 5.361 9.351 1.00 74.06 87 ASP A C 1
ATOM 714 O O . ASP A 1 87 ? -9.948 5.841 9.354 1.00 74.06 87 ASP A O 1
ATOM 718 N N . THR A 1 88 ? -8.489 4.343 10.143 1.00 65.75 88 THR A N 1
ATOM 719 C CA . THR A 1 88 ? -9.295 4.014 11.307 1.00 65.75 88 THR A CA 1
ATOM 720 C C . THR A 1 88 ? -9.150 5.195 12.252 1.00 65.75 88 THR A C 1
ATOM 722 O O . THR A 1 88 ? -8.152 5.297 12.970 1.00 65.75 88 THR A O 1
ATOM 725 N N . ILE A 1 89 ? -10.118 6.115 12.224 1.00 64.94 89 ILE A N 1
ATOM 726 C CA . ILE A 1 89 ? -10.338 7.030 13.342 1.00 64.94 89 ILE A CA 1
ATOM 727 C C . ILE A 1 89 ? -10.377 6.113 14.565 1.00 64.94 89 ILE A C 1
ATOM 729 O O . ILE A 1 89 ? -11.199 5.192 14.562 1.00 64.94 89 ILE A O 1
ATOM 733 N N . PRO A 1 90 ? -9.458 6.256 15.540 1.00 63.91 90 PRO A N 1
ATOM 734 C CA . PRO A 1 90 ? -9.496 5.407 16.715 1.00 63.91 90 PRO A CA 1
ATOM 735 C C . PRO A 1 90 ? -10.892 5.556 17.295 1.00 63.91 90 PRO A C 1
ATOM 737 O O . PRO A 1 90 ? -11.320 6.673 17.578 1.00 63.91 90 PRO A O 1
ATOM 740 N N . GLU A 1 91 ? -11.627 4.450 17.374 1.00 64.88 91 GLU A N 1
ATOM 741 C CA . GLU A 1 91 ? -12.937 4.459 17.994 1.00 64.88 91 GLU A CA 1
ATOM 742 C C . GLU A 1 91 ? -12.697 4.951 19.416 1.00 64.88 91 GLU A C 1
ATOM 744 O O . GLU A 1 91 ? -11.938 4.354 20.181 1.00 64.88 91 GLU A O 1
ATOM 749 N N . ASN A 1 92 ? -13.200 6.142 19.723 1.00 62.56 92 ASN A N 1
ATOM 750 C CA . ASN A 1 92 ? -12.996 6.726 21.030 1.00 62.56 92 ASN A CA 1
ATOM 751 C C . ASN A 1 92 ? -13.671 5.765 22.023 1.00 62.56 92 ASN A C 1
ATOM 753 O O . ASN A 1 92 ? -14.892 5.787 22.177 1.00 62.56 92 ASN A O 1
ATOM 757 N N . ASP A 1 93 ? -12.895 4.949 22.734 1.00 58.75 93 ASP A N 1
ATOM 758 C CA . ASP A 1 93 ? -13.373 4.009 23.764 1.00 58.75 93 ASP A CA 1
ATOM 759 C C . ASP A 1 93 ? -14.027 4.728 24.974 1.00 58.75 93 ASP A C 1
ATOM 761 O O . ASP A 1 93 ? -14.338 4.144 26.011 1.00 58.75 93 ASP A O 1
ATOM 765 N N . ASN A 1 94 ? -14.254 6.041 24.868 1.00 63.62 94 ASN A N 1
ATOM 766 C CA . ASN A 1 94 ? -14.826 6.898 25.895 1.00 63.62 94 ASN A CA 1
ATOM 767 C C . ASN A 1 94 ? -16.357 6.797 26.010 1.00 63.62 94 ASN A C 1
ATOM 769 O O . ASN A 1 94 ? -16.917 7.312 26.981 1.00 63.62 94 ASN A O 1
ATOM 773 N N . THR A 1 95 ? -17.042 6.119 25.085 1.00 64.81 95 THR A N 1
ATOM 774 C CA . THR A 1 95 ? -18.494 5.896 25.180 1.00 64.81 95 THR A CA 1
ATOM 775 C C . THR A 1 95 ? -18.840 5.004 26.374 1.00 64.81 95 THR A C 1
ATOM 777 O O . THR A 1 95 ? -19.773 5.312 27.120 1.00 64.81 95 THR A O 1
ATOM 780 N N . THR A 1 96 ? -18.037 3.969 26.636 1.00 73.94 96 THR A N 1
ATOM 781 C CA . THR A 1 96 ? -18.220 3.059 27.778 1.00 73.94 96 THR A CA 1
ATOM 782 C C . THR A 1 96 ? -17.944 3.765 29.107 1.00 73.94 96 THR A C 1
ATOM 784 O O . THR A 1 96 ? -18.746 3.679 30.037 1.00 73.94 96 THR A O 1
ATOM 787 N N . MET A 1 97 ? -16.872 4.557 29.184 1.00 74.19 97 MET A N 1
ATOM 788 C CA . MET A 1 97 ? -16.519 5.319 30.386 1.00 74.19 97 MET A CA 1
ATOM 789 C C . MET A 1 97 ? -17.539 6.412 30.720 1.00 74.19 97 MET A C 1
ATOM 791 O O . MET A 1 97 ? -17.868 6.596 31.895 1.00 74.19 97 MET A O 1
ATOM 795 N N . PHE A 1 98 ? -18.085 7.115 29.723 1.00 77.00 98 PHE A N 1
ATOM 796 C CA . PHE A 1 98 ? -19.144 8.102 29.949 1.00 77.00 98 PHE A CA 1
ATOM 797 C C . PHE A 1 98 ? -20.438 7.438 30.438 1.00 77.00 98 PHE A C 1
ATOM 799 O O . PHE A 1 98 ? -21.029 7.897 31.416 1.00 77.00 98 PHE A O 1
ATOM 806 N N . GLN A 1 99 ? -20.844 6.320 29.828 1.00 80.12 99 GLN A N 1
ATOM 807 C CA . GLN A 1 99 ? -22.025 5.567 30.257 1.00 80.12 99 GLN A CA 1
ATOM 808 C C . GLN A 1 99 ? -21.872 5.014 31.682 1.00 80.12 99 GLN A C 1
ATOM 810 O O . GLN A 1 99 ? -22.774 5.195 32.500 1.00 80.12 99 GLN A O 1
ATOM 815 N N . ILE A 1 100 ? -20.720 4.425 32.021 1.00 81.38 100 ILE A N 1
ATOM 816 C CA . ILE A 1 100 ? -20.437 3.915 33.374 1.00 81.38 100 ILE A CA 1
ATOM 817 C C . ILE A 1 100 ? -20.434 5.057 34.398 1.00 81.38 100 ILE A C 1
ATOM 819 O O . ILE A 1 100 ? -21.056 4.941 35.455 1.00 81.38 100 ILE A O 1
ATOM 823 N N . THR A 1 101 ? -19.796 6.187 34.079 1.00 84.69 101 THR A N 1
ATOM 824 C CA . THR A 1 101 ? -19.752 7.356 34.974 1.00 84.69 101 THR A CA 1
ATOM 825 C C . THR A 1 101 ? -21.156 7.905 35.236 1.00 84.69 101 THR A C 1
ATOM 827 O O . THR A 1 101 ? -21.507 8.193 36.382 1.00 84.69 101 THR A O 1
ATOM 830 N N . MET A 1 102 ? -21.999 7.983 34.201 1.00 84.62 102 MET A N 1
ATOM 831 C CA . MET A 1 102 ? -23.389 8.419 34.344 1.00 84.62 102 MET A CA 1
ATOM 832 C C . MET A 1 102 ? -24.235 7.428 35.153 1.00 84.62 102 MET A C 1
ATOM 834 O O . MET A 1 102 ? -25.028 7.859 35.990 1.00 84.62 102 MET A O 1
ATOM 838 N N . MET A 1 103 ? -24.035 6.113 34.993 1.00 84.81 103 MET A N 1
ATOM 839 C CA . MET A 1 103 ? -24.718 5.116 35.827 1.00 84.81 103 MET A CA 1
ATOM 840 C C . MET A 1 103 ? -24.336 5.237 37.310 1.00 84.81 103 MET A C 1
ATOM 842 O O . MET A 1 103 ? -25.216 5.180 38.169 1.00 84.81 103 MET A O 1
ATOM 846 N N . ILE A 1 104 ? -23.056 5.471 37.627 1.00 86.00 104 ILE A N 1
ATOM 847 C CA . ILE A 1 104 ? -22.596 5.666 39.013 1.00 86.00 104 ILE A CA 1
ATOM 848 C C . ILE A 1 104 ? -23.232 6.917 39.631 1.00 86.00 104 ILE A C 1
ATOM 850 O O . ILE A 1 104 ? -23.739 6.847 40.752 1.00 86.00 104 ILE A O 1
ATOM 854 N N . ILE A 1 105 ? -23.263 8.043 38.907 1.00 86.12 105 ILE A N 1
ATOM 855 C CA . ILE A 1 105 ? -23.878 9.290 39.393 1.00 86.12 105 ILE A CA 1
ATOM 856 C C . ILE A 1 105 ? -25.371 9.089 39.679 1.00 86.12 105 ILE A C 1
ATOM 858 O O . ILE A 1 105 ? -25.856 9.542 40.715 1.00 86.12 105 ILE A O 1
ATOM 862 N N . VAL A 1 106 ? -26.102 8.378 38.816 1.00 85.62 106 VAL A N 1
ATOM 863 C CA . VAL A 1 106 ? -27.535 8.113 39.027 1.00 85.62 106 VAL A CA 1
ATOM 864 C C . VAL A 1 106 ? -27.769 7.206 40.242 1.00 85.62 106 VAL A C 1
ATOM 866 O O . VAL A 1 106 ? -28.618 7.508 41.086 1.00 85.62 106 VAL A O 1
ATOM 869 N N . VAL A 1 107 ? -27.002 6.121 40.380 1.00 84.94 107 VAL A N 1
ATOM 870 C CA . VAL A 1 107 ? -27.162 5.156 41.482 1.00 84.94 107 VAL A CA 1
ATOM 871 C C . VAL A 1 107 ? -26.771 5.764 42.831 1.00 84.94 107 VAL A C 1
ATOM 873 O O . VAL A 1 107 ? -27.527 5.651 43.798 1.00 84.94 107 VAL A O 1
ATOM 876 N N . VAL A 1 108 ? -25.620 6.437 42.906 1.00 86.12 108 VAL A N 1
ATOM 877 C CA . VAL A 1 108 ? -25.125 7.043 44.152 1.00 86.12 108 VAL A CA 1
ATOM 878 C C . VAL A 1 108 ? -25.899 8.318 44.488 1.00 86.12 108 VAL A C 1
ATOM 880 O O . VAL A 1 108 ? -26.261 8.524 45.645 1.00 86.12 108 VAL A O 1
ATOM 883 N N . GLY A 1 109 ? -26.188 9.156 43.489 1.00 80.50 109 GLY A N 1
ATOM 884 C CA . GLY A 1 109 ? -26.847 10.447 43.674 1.00 80.50 109 GLY A CA 1
ATOM 885 C C . GLY A 1 109 ? -28.336 10.346 44.000 1.00 80.50 109 GLY A C 1
ATOM 886 O O . GLY A 1 109 ? -28.821 11.110 44.830 1.00 80.50 109 GLY A O 1
ATOM 887 N N . PHE A 1 110 ? -29.064 9.398 43.400 1.00 82.06 110 PHE A N 1
ATOM 888 C CA . PHE A 1 110 ? -30.516 9.282 43.594 1.00 82.06 110 PHE A CA 1
ATOM 889 C C . PHE A 1 110 ? -30.938 7.965 44.250 1.00 82.06 110 PHE A C 1
ATOM 891 O O . PHE A 1 110 ? -31.800 7.973 45.127 1.00 82.06 110 PHE A O 1
ATOM 898 N N . GLY A 1 111 ? -30.320 6.838 43.889 1.00 79.44 111 GLY A N 1
ATOM 899 C CA . GLY A 1 111 ? -30.723 5.520 44.391 1.00 79.44 111 GLY A CA 1
ATOM 900 C C . GLY A 1 111 ? -30.545 5.357 45.905 1.00 79.44 111 GLY A C 1
ATOM 901 O O . GLY A 1 111 ? -31.485 4.972 46.605 1.00 79.44 111 GLY A O 1
ATOM 902 N N . ILE A 1 112 ? -29.362 5.694 46.427 1.00 85.25 112 ILE A N 1
ATOM 903 C CA . ILE A 1 112 ? -29.050 5.537 47.858 1.00 85.25 112 ILE A CA 1
ATOM 904 C C . ILE A 1 112 ? -29.903 6.473 48.737 1.00 85.25 112 ILE A C 1
ATOM 906 O O . ILE A 1 112 ? -30.532 5.975 49.677 1.00 85.25 112 ILE A O 1
ATOM 910 N N . PRO A 1 113 ? -30.010 7.790 48.459 1.00 84.94 113 PRO A N 1
ATOM 911 C CA . PRO A 1 113 ? -30.795 8.690 49.304 1.00 84.94 113 PRO A CA 1
ATOM 912 C C . PRO A 1 113 ? -32.286 8.343 49.330 1.00 84.94 113 PRO A C 1
ATOM 914 O O . PRO A 1 113 ? -32.900 8.381 50.398 1.00 84.94 113 PRO A O 1
ATOM 917 N N . ILE A 1 114 ? -32.863 7.949 48.186 1.00 87.62 114 ILE A N 1
ATOM 918 C CA . ILE A 1 114 ? -34.269 7.526 48.107 1.00 87.62 114 ILE A CA 1
ATOM 919 C C . ILE A 1 114 ? -34.484 6.252 48.928 1.00 87.62 114 ILE A C 1
ATOM 921 O O . ILE A 1 114 ? -35.411 6.198 49.738 1.00 87.62 114 ILE A O 1
ATOM 925 N N . GLY A 1 115 ? -33.612 5.249 48.779 1.00 88.12 115 GLY A N 1
ATOM 926 C CA . GLY A 1 115 ? -33.695 4.011 49.555 1.00 88.12 115 GLY A CA 1
ATOM 927 C C . GLY A 1 115 ? -33.641 4.258 51.067 1.00 88.12 115 GLY A C 1
ATOM 928 O O . GLY A 1 115 ? -34.463 3.726 51.816 1.00 88.12 115 GLY A O 1
ATOM 929 N N . VAL A 1 116 ? -32.731 5.128 51.518 1.00 89.94 116 VAL A N 1
ATOM 930 C CA . VAL A 1 116 ? -32.617 5.516 52.933 1.00 89.94 116 VAL A CA 1
ATOM 931 C C . VAL A 1 116 ? -33.867 6.257 53.409 1.00 89.94 116 VAL A C 1
ATOM 933 O O . VAL A 1 116 ? -34.402 5.928 54.468 1.00 89.94 116 VAL A O 1
ATOM 936 N N . ALA A 1 117 ? -34.380 7.216 52.633 1.00 91.81 117 ALA A N 1
ATOM 937 C CA . ALA A 1 117 ? -35.591 7.953 52.984 1.00 91.81 117 ALA A CA 1
ATOM 938 C C . ALA A 1 117 ? -36.803 7.019 53.146 1.00 91.81 117 ALA A C 1
ATOM 940 O O . ALA A 1 117 ? -37.527 7.113 54.139 1.00 91.81 117 ALA A O 1
ATOM 941 N N . VAL A 1 118 ? -36.988 6.066 52.226 1.00 92.75 118 VAL A N 1
ATOM 942 C CA . VAL A 1 118 ? -38.054 5.054 52.309 1.00 92.75 118 VAL A CA 1
ATOM 943 C C . VAL A 1 118 ? -37.897 4.196 53.564 1.00 92.75 118 VAL A C 1
ATOM 945 O O . VAL A 1 118 ? -38.868 4.006 54.298 1.00 92.75 118 VAL A O 1
ATOM 948 N N . LEU A 1 119 ? -36.684 3.726 53.867 1.00 92.75 119 LEU A N 1
ATOM 949 C CA . LEU A 1 119 ? -36.417 2.925 55.065 1.00 92.75 119 LEU A CA 1
ATOM 950 C C . LEU A 1 119 ? -36.762 3.691 56.353 1.00 92.75 119 LEU A C 1
ATOM 952 O O . LEU A 1 119 ? -37.401 3.144 57.256 1.00 92.75 119 LEU A O 1
ATOM 956 N N . LEU A 1 120 ? -36.375 4.967 56.433 1.00 91.12 120 LEU A N 1
ATOM 957 C CA . LEU A 1 120 ? -36.674 5.831 57.576 1.00 91.12 120 LEU A CA 1
ATOM 958 C C . LEU A 1 120 ? -38.184 6.059 57.735 1.00 91.12 120 LEU A C 1
ATOM 960 O O . LEU A 1 120 ? -38.699 5.999 58.855 1.00 91.12 120 LEU A O 1
ATOM 964 N N . LEU A 1 121 ? -38.910 6.254 56.631 1.00 91.19 121 LEU A N 1
ATOM 965 C CA . LEU A 1 121 ? -40.368 6.395 56.641 1.00 91.19 121 LEU A CA 1
ATOM 966 C C . LEU A 1 121 ? -41.067 5.106 57.096 1.00 91.19 121 LEU A C 1
ATOM 968 O O . LEU A 1 121 ? -41.974 5.162 57.930 1.00 91.19 121 LEU A O 1
ATOM 972 N N . LEU A 1 122 ? -40.620 3.942 56.616 1.00 88.25 122 LEU A N 1
ATOM 973 C CA . LEU A 1 122 ? -41.159 2.645 57.034 1.00 88.25 122 LEU A CA 1
ATOM 974 C C . LEU A 1 122 ? -40.887 2.369 58.519 1.00 88.25 122 LEU A C 1
ATOM 976 O O . LEU A 1 122 ? -41.791 1.945 59.242 1.00 88.25 122 LEU A O 1
ATOM 980 N N . ARG A 1 123 ? -39.681 2.684 59.009 1.00 88.25 123 ARG A N 1
ATOM 981 C CA . ARG A 1 123 ? -39.336 2.558 60.432 1.00 88.25 123 ARG A CA 1
ATOM 982 C C . ARG A 1 123 ? -40.206 3.465 61.303 1.00 88.25 123 ARG A C 1
ATOM 984 O O . ARG A 1 123 ? -40.699 3.015 62.336 1.00 88.25 123 ARG A O 1
ATOM 991 N N . ARG A 1 124 ? -40.444 4.711 60.877 1.00 85.62 124 ARG A N 1
ATOM 992 C CA . ARG A 1 124 ? -41.330 5.649 61.585 1.00 85.62 124 ARG A CA 1
ATOM 993 C C . ARG A 1 124 ? -42.762 5.120 61.659 1.00 85.62 124 ARG A C 1
ATOM 995 O O . ARG A 1 124 ? -43.374 5.196 62.721 1.00 85.62 124 ARG A O 1
ATOM 1002 N N . ARG A 1 125 ? -43.282 4.551 60.564 1.00 81.81 125 ARG A N 1
ATOM 1003 C CA . ARG A 1 125 ? -44.641 3.991 60.522 1.00 81.81 125 ARG A CA 1
ATOM 1004 C C . ARG A 1 125 ? -44.811 2.827 61.501 1.00 81.81 125 ARG A C 1
ATOM 1006 O O . ARG A 1 125 ? -45.783 2.817 62.246 1.00 81.81 125 ARG A O 1
ATOM 1013 N N . ASN A 1 126 ? -43.842 1.910 61.546 1.00 78.25 126 ASN A N 1
ATOM 1014 C CA . ASN A 1 126 ? -43.895 0.737 62.424 1.00 78.25 126 ASN A CA 1
ATOM 1015 C C . ASN A 1 126 ? -43.875 1.112 63.917 1.00 78.25 126 ASN A C 1
ATOM 1017 O O . ASN A 1 126 ? -44.618 0.524 64.705 1.00 78.25 126 ASN A O 1
ATOM 1021 N N . ILE A 1 127 ? -43.079 2.120 64.300 1.00 76.00 127 ILE A N 1
ATOM 1022 C CA . ILE A 1 127 ? -43.021 2.623 65.684 1.00 76.00 127 ILE A CA 1
ATOM 1023 C C . ILE A 1 127 ? -44.378 3.205 66.110 1.00 76.00 127 ILE A C 1
ATOM 1025 O O . ILE A 1 127 ? -44.869 2.886 67.193 1.00 76.00 127 ILE A O 1
ATOM 1029 N N . ILE A 1 128 ? -45.021 3.998 65.245 1.00 72.38 128 ILE A N 1
ATOM 1030 C CA . ILE A 1 128 ? -46.336 4.591 65.534 1.00 72.38 128 ILE A CA 1
ATOM 1031 C C . ILE A 1 128 ? -47.392 3.493 65.719 1.00 72.38 128 ILE A C 1
ATOM 1033 O O . ILE A 1 128 ? -48.092 3.490 66.726 1.00 72.38 128 ILE A O 1
ATOM 1037 N N . THR A 1 129 ? -47.457 2.504 64.820 1.00 69.25 129 THR A N 1
ATOM 1038 C CA . THR A 1 129 ? -48.418 1.393 64.953 1.00 69.25 129 THR A CA 1
ATOM 1039 C C . THR A 1 129 ? -48.206 0.562 66.221 1.00 69.25 129 THR A C 1
ATOM 1041 O O . THR A 1 129 ? -49.181 0.136 66.837 1.00 69.25 129 THR A O 1
ATOM 1044 N N . SER A 1 130 ? -46.955 0.365 66.664 1.00 70.81 130 SER A N 1
ATOM 1045 C CA . SER A 1 130 ? -46.686 -0.319 67.938 1.00 70.81 130 SER A CA 1
ATOM 1046 C C . SER A 1 130 ? -47.116 0.494 69.163 1.00 70.81 130 SER A C 1
ATOM 1048 O O . SER A 1 130 ? -47.588 -0.093 70.134 1.00 70.81 130 SER A 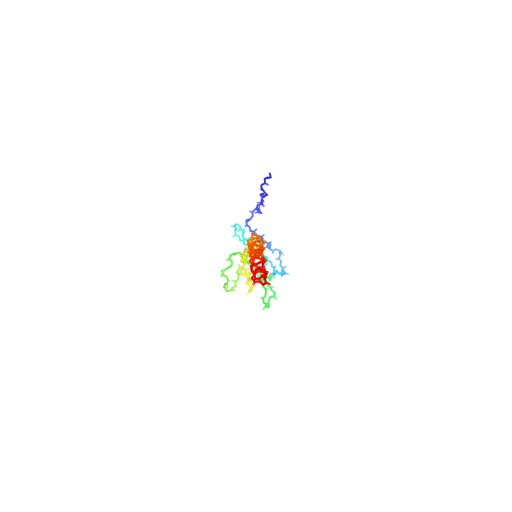O 1
ATOM 1050 N N . SER A 1 131 ? -47.020 1.831 69.121 1.00 65.50 131 SER A N 1
ATOM 1051 C CA . SER A 1 131 ? -47.450 2.677 70.241 1.00 65.50 131 SER A CA 1
ATOM 1052 C C . SER A 1 131 ? -48.974 2.762 70.343 1.00 65.50 131 SER A C 1
ATOM 1054 O O . SER A 1 131 ? -49.503 2.809 71.449 1.00 65.50 131 SER A O 1
ATOM 1056 N N . THR A 1 132 ? -49.690 2.750 69.212 1.00 62.88 132 THR A N 1
ATOM 1057 C CA . THR A 1 132 ? -51.162 2.773 69.198 1.00 62.88 132 THR A CA 1
ATOM 1058 C C . THR A 1 132 ? -51.751 1.468 69.737 1.00 62.88 132 THR A C 1
ATOM 1060 O O . THR A 1 132 ? -52.655 1.507 70.562 1.00 62.88 132 THR A O 1
ATOM 1063 N N . ASN A 1 133 ? -51.198 0.311 69.357 1.00 60.50 133 ASN A N 1
ATOM 1064 C CA . ASN A 1 133 ? -51.691 -0.990 69.832 1.00 60.50 133 ASN A CA 1
ATOM 1065 C C . ASN A 1 133 ? -51.369 -1.259 71.316 1.00 60.50 133 ASN A C 1
ATOM 1067 O O . ASN A 1 133 ? -52.101 -1.991 71.974 1.00 60.50 133 ASN A O 1
ATOM 1071 N N . GLY A 1 134 ? -50.304 -0.659 71.860 1.00 58.56 134 GLY A N 1
ATOM 1072 C CA . GLY A 1 134 ? -49.941 -0.786 73.277 1.00 58.56 134 GLY A CA 1
ATOM 1073 C C . GLY A 1 134 ? -50.817 0.022 74.245 1.00 58.56 134 GLY A C 1
ATOM 1074 O O . GLY A 1 134 ? -50.823 -0.275 75.434 1.00 58.56 134 GLY A O 1
ATOM 1075 N N . GLN A 1 135 ? -51.567 1.020 73.761 1.00 53.25 135 GLN A N 1
ATOM 1076 C CA . GLN A 1 135 ? -52.449 1.856 74.592 1.00 53.25 135 GLN A CA 1
ATOM 1077 C C . GLN A 1 135 ? -53.898 1.343 74.682 1.00 53.25 135 GLN A C 1
ATOM 1079 O O . GLN A 1 135 ? -54.660 1.852 75.490 1.00 53.25 135 GLN A O 1
ATOM 1084 N N . VAL A 1 136 ? -54.286 0.341 73.883 1.00 53.75 136 VAL A N 1
ATOM 1085 C CA . VAL A 1 136 ? -55.651 -0.236 73.880 1.00 53.75 136 VAL A CA 1
ATOM 1086 C C . VAL A 1 136 ? -55.776 -1.433 74.846 1.00 53.75 136 VAL A C 1
ATOM 1088 O O . VAL A 1 136 ? -56.861 -1.970 75.035 1.00 53.75 136 VAL A O 1
ATOM 1091 N N . LEU A 1 137 ? -54.673 -1.859 75.475 1.00 52.09 137 LEU A N 1
ATOM 1092 C CA . LEU A 1 137 ? -54.610 -3.014 76.388 1.00 52.09 137 LEU A CA 1
ATOM 1093 C C . LEU A 1 137 ? -54.533 -2.641 77.886 1.00 52.09 137 LEU A C 1
ATOM 1095 O O . LEU A 1 137 ? -54.123 -3.477 78.691 1.00 52.09 137 LEU A O 1
ATOM 1099 N N . GLN A 1 138 ? -54.913 -1.420 78.273 1.00 41.28 138 GLN A N 1
ATOM 1100 C CA . GLN A 1 138 ? -55.115 -1.021 79.678 1.00 41.28 138 GLN A CA 1
ATOM 1101 C C . GLN A 1 138 ? -56.571 -0.628 79.902 1.00 41.28 138 GLN A C 1
ATOM 1103 O O . GLN A 1 138 ? -57.090 -0.963 80.988 1.00 41.28 138 GLN A O 1
#

Radius of gyration: 35.08 Å; chains: 1; bounding box: 76×41×96 Å